Protein AF-K5VHL7-F1 (afdb_monomer_lite)

Secondary structure (DSSP, 8-state):
-HHHHHHHHHHHHH---TTS-HHHHHHHTTPPPHHHHHHHHHHHHHHHHHTS-TT-HHHHTS-TTTSTTPPPPTT-GGGS-HHHHHH---TTTSTTS----PPPPSS-GGGSTTTSHHHH-TTTEEE-PPPSSHHHHHHHHHHHHTHHHH-TT-EEE---S------TTS----

pLDDT: mean 74.48, std 16.32, range [29.27, 95.06]

Foldseek 3Di:
DVVVVVQVVLCVQVVDDPPDDSVVSCVVSVHDPPVVVVVVVLVVVLLVLLLADLQDVVLLQADPVSSNPYPHDPNHPVVDDPVVNVVPPHSSVVNNDNPDPDDHDSDDPCPPQCNDPCNVCVVQEDEDDQDPDPVVNVVVVVVVVCCCVVPVRHDYDYDPDDPDPDDPPDDDDD

Structure (mmCIF, N/CA/C/O backbone):
data_AF-K5VHL7-F1
#
_entry.id   AF-K5VHL7-F1
#
loop_
_atom_site.group_PDB
_atom_site.id
_atom_site.type_symbol
_atom_site.label_atom_id
_atom_site.label_alt_id
_atom_site.label_comp_id
_atom_site.label_asym_id
_atom_site.label_entity_id
_atom_site.label_seq_id
_atom_site.pdbx_PDB_ins_code
_atom_site.Cartn_x
_atom_site.Cartn_y
_atom_site.Cartn_z
_atom_site.occupancy
_atom_site.B_iso_or_equiv
_atom_site.auth_seq_id
_atom_site.auth_comp_id
_atom_site.auth_asym_id
_atom_site.auth_atom_id
_atom_site.pdbx_PDB_model_num
ATOM 1 N N . MET A 1 1 ? 18.721 -7.504 -6.663 1.00 81.19 1 MET A N 1
ATOM 2 C CA . MET A 1 1 ? 17.524 -8.276 -7.073 1.00 81.19 1 MET A CA 1
ATOM 3 C C . MET A 1 1 ? 16.568 -7.468 -7.962 1.00 81.19 1 MET A C 1
ATOM 5 O O . MET A 1 1 ? 16.422 -7.833 -9.116 1.00 81.19 1 MET A O 1
ATOM 9 N N . LEU A 1 2 ? 15.994 -6.346 -7.499 1.00 87.94 2 LEU A N 1
ATOM 10 C CA . LEU A 1 2 ? 14.987 -5.548 -8.239 1.00 87.94 2 LEU A CA 1
ATOM 11 C C . LEU A 1 2 ? 15.380 -5.107 -9.664 1.00 87.94 2 LEU A C 1
ATOM 13 O O . LEU A 1 2 ? 14.568 -5.170 -10.579 1.00 87.94 2 LEU A O 1
ATOM 17 N N . ARG A 1 3 ? 16.630 -4.676 -9.881 1.00 88.31 3 ARG A N 1
ATOM 18 C CA . ARG A 1 3 ? 17.104 -4.320 -11.232 1.00 88.31 3 ARG A CA 1
ATOM 19 C C . ARG A 1 3 ? 17.114 -5.520 -12.180 1.00 88.31 3 ARG A C 1
ATOM 21 O O . ARG A 1 3 ? 16.754 -5.377 -13.338 1.00 88.31 3 ARG A O 1
ATOM 28 N N . LEU A 1 4 ? 17.486 -6.703 -11.686 1.00 89.88 4 LEU A N 1
ATOM 29 C CA . LEU A 1 4 ? 17.537 -7.920 -12.500 1.00 89.88 4 LEU A CA 1
ATOM 30 C C . LEU A 1 4 ? 16.136 -8.331 -12.958 1.00 89.88 4 LEU A C 1
ATOM 32 O O . LEU A 1 4 ? 15.953 -8.636 -14.131 1.00 89.88 4 LEU A O 1
ATOM 36 N N . THR A 1 5 ? 15.148 -8.281 -12.061 1.00 91.50 5 THR A N 1
ATOM 37 C CA . THR A 1 5 ? 13.757 -8.623 -12.390 1.00 91.50 5 THR A CA 1
ATOM 38 C C . THR A 1 5 ? 13.119 -7.597 -13.325 1.00 91.50 5 THR A C 1
ATOM 40 O O . THR A 1 5 ? 12.454 -7.987 -14.279 1.00 91.50 5 THR A O 1
ATOM 43 N N . HIS A 1 6 ? 13.378 -6.301 -13.121 1.00 91.25 6 HIS A N 1
ATOM 44 C CA . HIS A 1 6 ? 12.917 -5.244 -14.029 1.00 91.25 6 HIS A CA 1
ATOM 45 C C . HIS A 1 6 ? 13.481 -5.421 -15.444 1.00 91.25 6 HIS A C 1
ATOM 47 O O . HIS A 1 6 ? 12.739 -5.373 -16.422 1.00 91.25 6 HIS A O 1
ATOM 53 N N . ASN A 1 7 ? 14.776 -5.721 -15.550 1.00 89.88 7 ASN A N 1
ATOM 54 C CA . ASN A 1 7 ? 15.423 -5.967 -16.836 1.00 89.88 7 ASN A CA 1
ATOM 55 C C . ASN A 1 7 ? 14.903 -7.236 -17.502 1.00 89.88 7 ASN A C 1
ATOM 57 O O . ASN A 1 7 ? 14.733 -7.265 -18.715 1.00 89.88 7 ASN A O 1
ATOM 61 N N . GLN A 1 8 ? 14.649 -8.285 -16.721 1.00 92.25 8 GLN A N 1
ATOM 62 C CA . GLN A 1 8 ? 14.088 -9.521 -17.245 1.00 92.25 8 GLN A CA 1
ATOM 63 C C . GLN A 1 8 ? 12.685 -9.297 -17.817 1.00 92.25 8 GLN A C 1
ATOM 65 O O . GLN A 1 8 ? 12.414 -9.741 -18.928 1.00 92.25 8 GLN A O 1
ATOM 70 N N . GLY A 1 9 ? 11.838 -8.541 -17.114 1.00 92.69 9 GLY A N 1
ATOM 71 C CA . GLY A 1 9 ? 10.532 -8.129 -17.629 1.00 92.69 9 GLY A CA 1
ATOM 72 C C . GLY A 1 9 ? 10.650 -7.300 -18.908 1.00 92.69 9 GLY A C 1
ATOM 73 O O . GLY A 1 9 ? 9.966 -7.585 -19.886 1.00 92.69 9 GLY A O 1
ATOM 74 N N . ALA A 1 10 ? 11.583 -6.342 -18.952 1.00 93.69 10 ALA A N 1
ATOM 75 C CA . ALA A 1 10 ? 11.847 -5.560 -20.159 1.00 93.69 10 ALA A CA 1
ATOM 76 C C . ALA A 1 10 ? 12.253 -6.447 -21.353 1.00 93.69 10 ALA A C 1
ATOM 78 O O . ALA A 1 10 ? 11.800 -6.203 -22.470 1.00 93.69 10 ALA A O 1
ATOM 79 N N . ARG A 1 11 ? 13.051 -7.508 -21.137 1.00 93.62 11 ARG A N 1
ATOM 80 C CA . ARG A 1 11 ? 13.394 -8.486 -22.193 1.00 93.62 11 ARG A CA 1
ATOM 81 C C . ARG A 1 11 ? 12.191 -9.293 -22.649 1.00 93.62 11 ARG A C 1
ATOM 83 O O . ARG A 1 11 ? 12.055 -9.518 -23.840 1.00 93.62 11 ARG A O 1
ATOM 90 N N . TRP A 1 12 ? 11.328 -9.726 -21.733 1.00 94.56 12 TRP A N 1
ATOM 91 C CA . TRP A 1 12 ? 10.119 -10.470 -22.098 1.00 94.56 12 TRP A CA 1
ATOM 92 C C . TRP A 1 12 ? 9.157 -9.641 -22.945 1.00 94.56 12 TRP A C 1
ATOM 94 O O . TRP A 1 12 ? 8.579 -10.171 -23.883 1.00 94.56 12 TRP A O 1
ATOM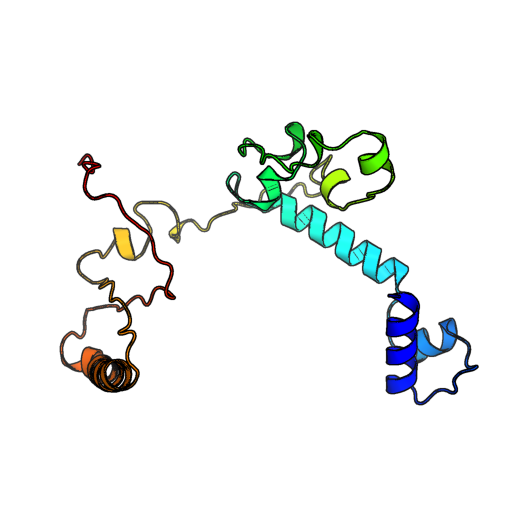 104 N N . ILE A 1 13 ? 9.032 -8.345 -22.653 1.00 94.88 13 ILE A N 1
ATOM 105 C CA . ILE A 1 13 ? 8.184 -7.426 -23.425 1.00 94.88 13 ILE A CA 1
ATOM 106 C C . ILE A 1 13 ? 8.774 -7.169 -24.815 1.00 94.88 13 ILE A C 1
ATOM 108 O O . ILE A 1 13 ? 8.053 -7.168 -25.804 1.00 94.88 13 ILE A O 1
ATOM 112 N N . THR A 1 14 ? 10.084 -6.929 -24.892 1.00 94.62 14 THR A N 1
ATOM 113 C CA . THR A 1 14 ? 10.742 -6.481 -26.134 1.00 94.62 14 THR A CA 1
ATOM 114 C C . THR A 1 14 ? 11.299 -7.612 -26.994 1.00 94.62 14 THR A C 1
ATOM 116 O O . THR A 1 14 ? 11.702 -7.364 -28.124 1.00 94.62 14 THR A O 1
ATOM 119 N N . GLY A 1 15 ? 11.396 -8.836 -26.467 1.00 95.06 15 GLY A N 1
ATOM 120 C CA . GLY A 1 15 ? 12.107 -9.943 -27.116 1.00 95.06 15 GLY A CA 1
ATOM 121 C C . GLY A 1 15 ? 13.623 -9.726 -27.238 1.00 95.06 15 GLY A C 1
ATOM 122 O O . GLY A 1 15 ? 14.289 -10.437 -27.985 1.00 95.06 15 GLY A O 1
ATOM 123 N N . ALA A 1 16 ? 14.189 -8.739 -26.534 1.00 93.19 16 ALA A N 1
ATOM 124 C CA . ALA A 1 16 ? 15.577 -8.325 -26.710 1.00 93.19 16 ALA A CA 1
ATOM 125 C C . ALA A 1 16 ? 16.595 -9.345 -26.157 1.00 93.19 16 ALA A C 1
ATOM 127 O O . ALA A 1 16 ? 16.380 -9.995 -25.128 1.00 93.19 16 ALA A O 1
ATOM 128 N N . PHE A 1 17 ? 17.765 -9.429 -26.800 1.00 92.12 17 PHE A N 1
ATOM 129 C CA . PHE A 1 17 ? 18.862 -10.310 -26.385 1.00 92.12 17 PHE A CA 1
ATOM 130 C C . PHE A 1 17 ? 19.376 -10.000 -24.973 1.00 92.12 17 PHE A C 1
ATOM 132 O O . PHE A 1 17 ? 19.253 -8.880 -24.468 1.00 92.12 17 PHE A O 1
ATOM 139 N N . ARG A 1 18 ? 20.050 -10.978 -24.350 1.00 86.69 18 ARG A N 1
ATOM 140 C CA . ARG A 1 18 ? 20.647 -10.828 -23.008 1.00 86.69 18 ARG A CA 1
ATOM 141 C C . ARG A 1 18 ? 21.616 -9.643 -22.907 1.00 86.69 18 ARG A C 1
ATOM 143 O O . ARG A 1 18 ? 21.656 -9.003 -21.858 1.00 86.69 18 ARG A O 1
ATOM 150 N N . THR A 1 19 ? 22.342 -9.347 -23.983 1.00 91.25 19 THR A N 1
ATOM 151 C CA . THR A 1 19 ? 23.358 -8.285 -24.087 1.00 91.25 19 THR A CA 1
ATOM 152 C C . THR A 1 19 ? 22.796 -6.918 -24.475 1.00 91.25 19 THR A C 1
ATOM 154 O O . THR A 1 19 ? 23.548 -5.950 -24.529 1.00 91.25 19 THR A O 1
ATOM 157 N N . SER A 1 20 ? 21.491 -6.817 -24.736 1.00 90.94 20 SER A N 1
ATOM 158 C CA . SER A 1 20 ? 20.880 -5.565 -25.177 1.00 90.94 20 SER A CA 1
ATOM 159 C C . SER A 1 20 ? 21.022 -4.465 -24.113 1.00 90.94 20 SER A C 1
ATOM 161 O O . SER A 1 20 ? 20.899 -4.744 -22.912 1.00 90.94 20 SER A O 1
ATOM 163 N N . PRO A 1 21 ? 21.271 -3.207 -24.523 1.00 90.50 21 PRO A N 1
ATOM 164 C CA . PRO A 1 21 ? 21.455 -2.103 -23.595 1.00 90.50 21 PRO A CA 1
ATOM 165 C C . PRO A 1 21 ? 20.164 -1.819 -22.818 1.00 90.50 21 PRO A C 1
ATOM 167 O O . PRO A 1 21 ? 19.110 -1.532 -23.384 1.00 90.50 21 PRO A O 1
ATOM 170 N N . MET A 1 22 ? 20.272 -1.860 -21.489 1.00 88.38 22 MET A N 1
ATOM 171 C CA . MET A 1 22 ? 19.143 -1.766 -20.558 1.00 88.38 22 MET A CA 1
ATOM 172 C C . MET A 1 22 ? 18.301 -0.498 -20.751 1.00 88.38 22 MET A C 1
ATOM 174 O O . MET A 1 22 ? 17.078 -0.582 -20.744 1.00 88.38 22 MET A O 1
ATOM 178 N N . GLY A 1 23 ? 18.944 0.660 -20.946 1.00 87.31 23 GLY A N 1
ATOM 179 C CA . GLY A 1 23 ? 18.241 1.937 -21.115 1.00 87.31 23 GLY A CA 1
ATOM 180 C C . GLY A 1 23 ? 17.352 1.962 -22.361 1.00 87.31 23 GLY A C 1
ATOM 181 O O . GLY A 1 23 ? 16.191 2.362 -22.280 1.00 87.31 23 GLY A O 1
ATOM 182 N N . ALA A 1 24 ? 17.868 1.458 -23.487 1.00 90.25 24 ALA A N 1
ATOM 183 C CA . ALA A 1 24 ? 17.110 1.364 -24.730 1.00 90.25 24 ALA A CA 1
ATOM 184 C C . ALA A 1 24 ? 15.940 0.386 -24.586 1.00 90.25 24 ALA A C 1
ATOM 186 O O . ALA A 1 24 ? 14.814 0.718 -24.937 1.00 90.25 24 ALA A O 1
ATOM 187 N N . MET A 1 25 ? 16.176 -0.784 -23.986 1.00 93.00 25 MET A N 1
ATOM 188 C CA . MET A 1 25 ? 15.109 -1.758 -23.755 1.00 93.00 25 MET A CA 1
ATOM 189 C C . MET A 1 25 ? 13.977 -1.200 -22.893 1.00 93.00 25 MET A C 1
ATOM 191 O O . MET A 1 25 ? 12.816 -1.418 -23.216 1.00 93.00 25 MET A O 1
ATOM 195 N N . THR A 1 26 ? 14.286 -0.490 -21.801 1.00 91.69 26 THR A N 1
ATOM 196 C CA . THR A 1 26 ? 13.243 0.100 -20.947 1.00 91.69 26 THR A CA 1
ATOM 197 C C . THR A 1 26 ? 12.431 1.154 -21.690 1.00 91.69 26 THR A C 1
ATOM 199 O O . THR A 1 26 ? 11.216 1.189 -21.531 1.00 91.69 26 THR A O 1
ATOM 202 N N . ALA A 1 27 ? 13.073 1.955 -22.547 1.00 91.62 27 ALA A N 1
ATOM 203 C CA . ALA A 1 27 ? 12.385 2.947 -23.365 1.00 91.62 27 ALA A CA 1
ATOM 204 C C . ALA A 1 27 ? 11.468 2.289 -24.411 1.00 91.62 27 ALA A C 1
ATOM 206 O O . ALA A 1 27 ? 10.299 2.650 -24.501 1.00 91.62 27 ALA A O 1
ATOM 207 N N . VAL A 1 28 ? 11.963 1.276 -25.133 1.00 93.69 28 VAL A N 1
ATOM 208 C CA . VAL A 1 28 ? 11.179 0.518 -26.130 1.00 93.69 28 VAL A CA 1
ATOM 209 C C . VAL A 1 28 ? 10.021 -0.240 -25.475 1.00 93.69 28 VAL A C 1
ATOM 211 O O . VAL A 1 28 ? 8.926 -0.287 -26.022 1.00 93.69 28 VAL A O 1
ATOM 214 N N . ALA A 1 29 ? 10.229 -0.787 -24.276 1.00 94.25 29 ALA A N 1
ATOM 215 C CA . ALA A 1 29 ? 9.186 -1.455 -23.498 1.00 94.25 29 ALA A CA 1
ATOM 216 C C . ALA A 1 29 ? 8.145 -0.490 -22.894 1.00 94.25 29 ALA A C 1
ATOM 218 O O . ALA A 1 29 ? 7.206 -0.951 -22.246 1.00 94.25 29 ALA A O 1
ATOM 219 N N . GLY A 1 30 ? 8.335 0.832 -23.007 1.00 93.50 30 GLY A N 1
ATOM 220 C CA . GLY A 1 30 ? 7.495 1.830 -22.337 1.00 93.50 30 GLY A CA 1
ATOM 221 C C . GLY A 1 30 ? 7.589 1.793 -20.805 1.00 93.50 30 GLY A C 1
ATOM 222 O O . GLY A 1 30 ? 6.690 2.264 -20.108 1.00 93.50 30 GLY A O 1
ATOM 223 N N . LEU A 1 31 ? 8.659 1.214 -20.252 1.00 91.94 31 LEU A N 1
ATOM 224 C CA . LEU A 1 31 ? 8.862 1.093 -18.813 1.00 91.94 31 LEU A CA 1
ATOM 225 C C . LEU A 1 31 ? 9.582 2.325 -18.264 1.00 91.94 31 LEU A C 1
ATOM 227 O O . LEU A 1 31 ? 10.671 2.692 -18.703 1.00 91.94 31 LEU A O 1
ATOM 231 N N . MET A 1 32 ? 9.007 2.928 -17.226 1.00 91.19 32 MET A N 1
ATOM 232 C CA . MET A 1 32 ? 9.668 4.003 -16.49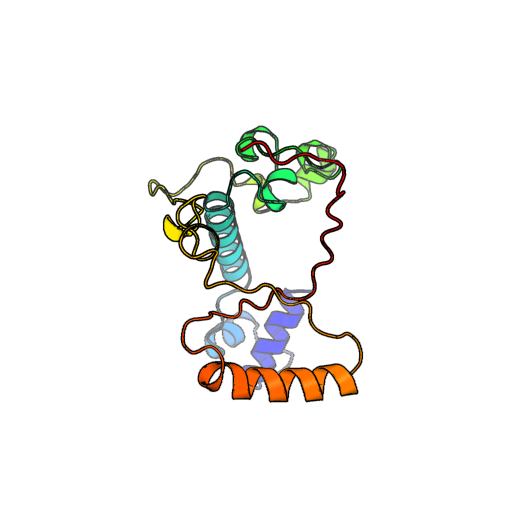1 1.00 91.19 32 MET A CA 1
ATOM 233 C C . MET A 1 32 ? 10.946 3.476 -15.807 1.00 91.19 32 MET A C 1
ATOM 235 O O . MET A 1 32 ? 10.904 2.402 -15.197 1.00 91.19 32 MET A O 1
ATOM 239 N N . PRO A 1 33 ? 12.064 4.230 -15.825 1.00 89.81 33 PRO A N 1
ATOM 240 C CA . PRO A 1 33 ? 13.281 3.850 -15.121 1.00 89.81 33 PRO A CA 1
ATOM 241 C C . PRO A 1 33 ? 13.022 3.482 -13.656 1.00 89.81 33 PRO A C 1
ATOM 243 O O . PRO A 1 33 ? 12.379 4.228 -12.914 1.00 89.81 33 PRO A O 1
ATOM 246 N N . LEU A 1 34 ? 13.583 2.354 -13.213 1.00 90.19 34 LEU A N 1
ATOM 247 C CA . LEU A 1 34 ? 13.318 1.776 -11.890 1.00 90.19 34 LEU A CA 1
ATOM 248 C C . LEU A 1 34 ? 13.497 2.765 -10.725 1.00 90.19 34 LEU A C 1
ATOM 250 O O . LEU A 1 34 ? 12.715 2.758 -9.780 1.00 90.19 34 LEU A O 1
ATOM 254 N N . HIS A 1 35 ? 14.502 3.639 -10.787 1.00 87.69 35 HIS A N 1
ATOM 255 C CA . HIS A 1 35 ? 14.738 4.632 -9.736 1.00 87.69 35 HIS A CA 1
ATOM 256 C C . HIS A 1 35 ? 13.599 5.667 -9.632 1.00 87.69 35 HIS A C 1
ATOM 258 O O . HIS A 1 35 ? 13.222 6.037 -8.522 1.00 87.69 35 HIS A O 1
ATOM 264 N N . LEU A 1 36 ? 12.997 6.074 -10.757 1.00 90.69 36 LEU A N 1
ATOM 265 C CA . LEU A 1 36 ? 11.824 6.955 -10.778 1.00 90.69 36 LEU A CA 1
ATOM 266 C C . LEU A 1 36 ? 10.574 6.230 -10.279 1.00 90.69 36 LEU A C 1
ATOM 268 O O . LEU A 1 36 ? 9.765 6.815 -9.562 1.00 90.69 36 LEU A O 1
ATOM 272 N N . GLN A 1 37 ? 10.434 4.939 -10.589 1.00 90.06 37 GLN A N 1
ATOM 273 C CA . GLN A 1 37 ? 9.339 4.128 -10.059 1.00 90.06 37 GLN A CA 1
ATOM 274 C C . GLN A 1 37 ? 9.404 4.010 -8.539 1.00 90.06 37 GLN A C 1
ATOM 276 O O . GLN A 1 37 ? 8.388 4.187 -7.868 1.00 90.06 37 GLN A O 1
ATOM 281 N N . LEU A 1 38 ? 10.597 3.769 -7.995 1.00 88.25 38 LEU A N 1
ATOM 282 C CA . LEU A 1 38 ? 10.809 3.748 -6.552 1.00 88.25 38 LEU A CA 1
ATOM 283 C C . LEU A 1 38 ? 10.514 5.115 -5.927 1.00 88.25 38 LEU A C 1
ATOM 285 O O . LEU A 1 38 ? 9.798 5.159 -4.933 1.00 88.25 38 LEU A O 1
ATOM 289 N N . LYS A 1 39 ? 10.972 6.217 -6.538 1.00 87.88 39 LYS A N 1
ATOM 290 C CA . LYS A 1 39 ? 10.670 7.582 -6.076 1.00 87.88 39 LYS A CA 1
ATOM 291 C C . LYS A 1 39 ? 9.161 7.859 -6.047 1.00 87.88 39 LYS A C 1
ATOM 293 O O . LYS A 1 39 ? 8.632 8.253 -5.015 1.00 87.88 39 LYS A O 1
ATOM 298 N N . LYS A 1 40 ? 8.442 7.541 -7.127 1.00 89.88 40 LYS A N 1
ATOM 299 C CA . LYS A 1 40 ? 6.979 7.688 -7.208 1.00 89.88 40 LYS A CA 1
ATOM 300 C C . LYS A 1 40 ? 6.247 6.852 -6.153 1.00 89.88 40 LYS A C 1
ATOM 302 O O . LYS A 1 40 ? 5.273 7.312 -5.560 1.00 89.88 40 LYS A O 1
ATOM 307 N N . LEU A 1 41 ? 6.671 5.603 -5.937 1.00 89.62 41 LEU A N 1
ATOM 308 C CA . LEU A 1 41 ? 6.078 4.732 -4.916 1.00 89.62 41 LEU A CA 1
ATOM 309 C C . LEU A 1 41 ? 6.341 5.261 -3.505 1.00 89.62 41 LEU A C 1
ATOM 311 O O . LEU A 1 41 ? 5.433 5.236 -2.673 1.00 89.62 41 LEU A O 1
ATOM 315 N N . PHE A 1 42 ? 7.550 5.764 -3.270 1.00 86.75 42 PHE A N 1
ATOM 316 C CA . PHE A 1 42 ? 7.962 6.389 -2.023 1.00 86.75 42 PHE A CA 1
ATOM 317 C C . PHE A 1 42 ? 7.095 7.617 -1.718 1.00 86.75 42 PHE A C 1
ATOM 319 O O . PHE A 1 42 ? 6.412 7.634 -0.696 1.00 86.75 42 PHE A O 1
ATOM 326 N N . GLU A 1 43 ? 6.993 8.571 -2.642 1.00 83.81 43 GLU A N 1
ATOM 327 C CA . GLU A 1 43 ? 6.164 9.778 -2.494 1.00 83.81 43 GLU A CA 1
ATOM 328 C C . GLU A 1 43 ? 4.688 9.435 -2.236 1.00 83.81 43 GLU A C 1
ATOM 330 O O . GLU A 1 43 ? 4.078 9.923 -1.284 1.00 83.81 43 GLU A O 1
ATOM 335 N N . ARG A 1 44 ? 4.119 8.496 -3.005 1.00 86.31 44 ARG A N 1
ATOM 336 C CA . ARG A 1 44 ? 2.741 8.018 -2.787 1.00 86.31 44 ARG A CA 1
ATOM 337 C C . ARG A 1 44 ? 2.544 7.332 -1.442 1.00 86.31 44 ARG A C 1
ATOM 339 O O . ARG A 1 44 ? 1.425 7.303 -0.934 1.00 86.31 44 ARG A O 1
ATOM 346 N N . SER A 1 45 ? 3.569 6.675 -0.906 1.00 86.12 45 SER A N 1
ATOM 347 C CA . SER A 1 45 ? 3.469 6.041 0.409 1.00 86.12 45 SER A CA 1
ATOM 348 C C . SER A 1 45 ? 3.469 7.079 1.528 1.00 86.12 45 SER A C 1
ATOM 350 O O . SER A 1 45 ? 2.643 6.958 2.425 1.00 86.12 45 SER A O 1
ATOM 352 N N . VAL A 1 46 ? 4.279 8.137 1.416 1.00 82.25 46 VAL A N 1
ATOM 353 C CA . VAL A 1 46 ? 4.288 9.261 2.368 1.00 82.25 46 VAL A CA 1
ATOM 354 C C . VAL A 1 46 ? 2.913 9.928 2.428 1.00 82.25 46 VAL A C 1
ATOM 356 O O . VAL A 1 46 ? 2.341 10.045 3.508 1.00 82.25 46 VAL A O 1
ATOM 359 N N . ILE A 1 47 ? 2.330 10.264 1.271 1.00 82.31 47 ILE A N 1
ATOM 360 C CA . ILE A 1 47 ? 0.985 10.864 1.202 1.00 82.31 47 ILE A CA 1
ATOM 361 C C . ILE A 1 47 ? -0.058 9.929 1.826 1.00 82.31 47 ILE A C 1
ATOM 363 O O . ILE A 1 47 ? -0.848 10.351 2.666 1.00 82.31 47 ILE A O 1
ATOM 367 N N . ARG A 1 48 ? -0.034 8.634 1.480 1.00 84.62 48 ARG A N 1
ATOM 368 C CA . ARG A 1 48 ? -0.982 7.661 2.046 1.00 84.62 48 ARG A CA 1
ATOM 369 C C . ARG A 1 48 ? -0.877 7.567 3.560 1.00 84.62 48 ARG A C 1
ATOM 371 O O . ARG A 1 48 ? -1.913 7.552 4.213 1.00 84.62 48 ARG A O 1
ATOM 378 N N . ILE A 1 49 ? 0.334 7.555 4.117 1.00 83.62 49 ILE A N 1
ATOM 379 C CA . ILE A 1 49 ? 0.547 7.546 5.571 1.00 83.62 49 ILE A CA 1
ATOM 380 C C . ILE A 1 49 ? -0.106 8.773 6.224 1.00 83.62 49 ILE A C 1
ATOM 382 O O . ILE A 1 49 ? -0.739 8.649 7.274 1.00 83.62 49 ILE A O 1
ATOM 386 N N . ASN A 1 50 ? -0.043 9.931 5.568 1.00 79.81 50 ASN A N 1
ATOM 387 C CA . ASN A 1 50 ? -0.684 11.150 6.050 1.00 79.81 50 ASN A CA 1
ATOM 388 C C . ASN A 1 50 ? -2.211 11.150 5.932 1.00 79.81 50 ASN A C 1
ATOM 390 O O . ASN A 1 50 ? -2.855 11.881 6.675 1.00 79.81 50 ASN A O 1
ATOM 394 N N . THR A 1 51 ? -2.811 10.303 5.101 1.00 82.56 51 THR A N 1
ATOM 395 C CA . THR A 1 51 ? -4.277 10.118 5.064 1.00 82.56 51 THR A CA 1
ATOM 396 C C . THR A 1 51 ? -4.791 9.079 6.067 1.00 82.56 51 THR A C 1
ATOM 398 O O . THR A 1 51 ? -5.995 8.889 6.200 1.00 82.56 51 THR A O 1
ATOM 401 N N . LEU A 1 52 ? -3.903 8.383 6.788 1.00 84.19 52 LEU A N 1
ATOM 402 C CA . LEU A 1 52 ? -4.316 7.336 7.723 1.00 84.19 52 LEU A CA 1
ATOM 403 C C . LEU A 1 52 ? -4.978 7.903 8.982 1.00 84.19 52 LEU A C 1
ATOM 405 O O . LEU A 1 52 ? -4.561 8.932 9.526 1.00 84.19 52 LEU A O 1
ATOM 409 N N . HIS A 1 53 ? -5.946 7.136 9.490 1.00 82.12 53 HIS A N 1
ATOM 410 C CA . HIS A 1 53 ? -6.580 7.350 10.786 1.00 82.12 53 HIS A CA 1
ATOM 411 C C . HIS A 1 53 ? -5.549 7.288 11.933 1.00 82.12 53 HIS A C 1
ATOM 413 O O . HIS A 1 53 ? -4.676 6.415 11.890 1.00 82.12 53 HIS A O 1
ATOM 419 N N . PRO A 1 54 ? -5.668 8.114 12.996 1.00 81.25 54 PRO A N 1
ATOM 420 C CA . PRO A 1 54 ? -4.727 8.139 14.126 1.00 81.25 54 PRO A CA 1
ATOM 421 C C . PRO A 1 54 ? -4.442 6.775 14.776 1.00 81.25 54 PRO A C 1
ATOM 423 O O . PRO A 1 54 ? -3.339 6.514 15.242 1.00 81.25 54 PRO A O 1
ATOM 426 N N . HIS A 1 55 ? -5.410 5.859 14.760 1.00 81.88 55 HIS A N 1
ATOM 427 C CA . HIS A 1 55 ? -5.272 4.523 15.354 1.00 81.88 55 HIS A CA 1
ATOM 428 C C . HIS A 1 55 ? -4.771 3.447 14.372 1.00 81.88 55 HIS A C 1
ATOM 430 O O . HIS A 1 55 ? -4.860 2.255 14.656 1.00 81.88 55 HIS A O 1
ATOM 436 N N . HIS A 1 56 ? -4.272 3.826 13.193 1.00 84.56 56 HIS A N 1
ATOM 437 C CA . HIS A 1 56 ? -3.809 2.858 12.202 1.00 84.56 56 HIS A CA 1
ATOM 438 C C . HIS A 1 56 ? -2.494 2.177 12.641 1.00 84.56 56 HIS A C 1
ATOM 440 O O . HIS A 1 56 ? -1.556 2.871 13.043 1.00 84.56 56 HIS A O 1
ATOM 446 N N . PRO A 1 57 ? -2.341 0.843 12.492 1.00 84.19 57 PRO A N 1
ATOM 447 C CA . PRO A 1 57 ? -1.163 0.112 12.972 1.00 84.19 57 PRO A CA 1
ATOM 448 C C . PRO A 1 57 ? 0.150 0.590 12.342 1.00 84.19 57 PRO A C 1
ATOM 450 O O . PRO A 1 57 ? 1.188 0.570 12.992 1.00 84.19 57 PRO A O 1
ATOM 453 N N . VAL A 1 58 ? 0.130 1.086 11.103 1.00 85.94 58 VAL A N 1
ATOM 454 C CA . VAL A 1 58 ? 1.336 1.658 10.472 1.00 85.94 58 VAL A CA 1
ATOM 455 C C . VAL A 1 58 ? 1.846 2.894 11.221 1.00 85.94 58 VAL A C 1
ATOM 457 O O . VAL A 1 58 ? 3.058 3.056 11.321 1.00 85.94 58 VAL A O 1
ATOM 460 N N . LEU A 1 59 ? 0.968 3.718 11.810 1.00 84.81 59 LEU A N 1
ATOM 461 C CA . LEU A 1 59 ? 1.388 4.889 12.592 1.00 84.81 59 LEU A CA 1
ATOM 462 C C . LEU A 1 59 ? 2.078 4.483 13.900 1.00 84.81 59 LEU A C 1
ATOM 464 O O . LEU A 1 59 ? 3.021 5.148 14.315 1.00 84.81 59 LEU A O 1
ATOM 468 N N . SER A 1 60 ? 1.688 3.351 14.495 1.00 86.38 60 SER A N 1
ATOM 469 C CA . SER A 1 60 ? 2.341 2.804 15.698 1.00 86.38 60 SER A CA 1
ATOM 470 C C . SER A 1 60 ? 3.797 2.384 15.469 1.00 86.38 60 SER A C 1
ATOM 472 O O . SER A 1 60 ? 4.564 2.258 16.426 1.00 86.38 60 SER A O 1
ATOM 474 N N . LEU A 1 61 ? 4.179 2.143 14.209 1.00 85.38 61 LEU A N 1
ATOM 475 C CA . LEU A 1 61 ? 5.538 1.775 13.814 1.00 85.38 61 LEU A CA 1
ATOM 476 C C . LEU A 1 61 ? 6.418 2.997 13.526 1.00 85.38 61 LEU A C 1
ATOM 478 O O . LEU A 1 61 ? 7.636 2.844 13.418 1.00 85.38 61 LEU A O 1
ATOM 482 N N . LEU A 1 62 ? 5.822 4.183 13.391 1.00 81.69 62 LEU A N 1
ATOM 483 C CA . LEU A 1 62 ? 6.536 5.435 13.156 1.00 81.69 62 LEU A CA 1
ATOM 484 C C . LEU A 1 62 ? 7.185 5.964 14.439 1.00 81.69 62 LEU A C 1
ATOM 486 O O . LEU A 1 62 ? 7.003 5.436 15.532 1.00 81.69 62 LEU A O 1
ATOM 490 N N . GLU A 1 63 ? 7.959 7.036 14.293 1.00 78.31 63 GLU A N 1
ATOM 491 C CA . GLU A 1 63 ? 8.447 7.818 15.429 1.00 78.31 63 GLU A CA 1
ATOM 492 C C . GLU A 1 63 ? 7.296 8.555 16.127 1.00 78.31 63 GLU A C 1
ATOM 494 O O . GLU A 1 63 ? 6.338 8.975 15.472 1.00 78.31 63 GLU A O 1
ATOM 499 N N . ARG A 1 64 ? 7.406 8.788 17.442 1.00 78.19 64 ARG A N 1
ATOM 500 C CA . ARG A 1 64 ? 6.366 9.433 18.265 1.00 78.19 64 ARG A CA 1
ATOM 501 C C . ARG A 1 64 ? 5.830 10.727 17.669 1.00 78.19 64 ARG A C 1
ATOM 503 O O . ARG A 1 64 ? 4.623 10.949 17.674 1.00 78.19 64 ARG A O 1
ATOM 510 N N . ARG A 1 65 ? 6.721 11.563 17.125 1.00 76.50 65 ARG A N 1
ATOM 511 C CA . ARG A 1 65 ? 6.361 12.839 16.485 1.00 76.50 65 ARG A CA 1
ATOM 512 C C . ARG A 1 65 ? 5.438 12.640 15.272 1.00 76.50 65 ARG A C 1
ATOM 514 O O . ARG A 1 65 ? 4.595 13.486 15.009 1.00 76.50 65 ARG A O 1
ATOM 521 N N . LYS A 1 66 ? 5.582 11.524 14.556 1.00 77.50 66 LYS A N 1
ATOM 522 C CA . LYS A 1 66 ? 4.871 11.202 13.306 1.00 77.50 66 LYS A CA 1
ATOM 523 C C . LYS A 1 66 ? 3.667 10.282 13.515 1.00 77.50 66 LYS A C 1
ATOM 525 O O . LYS A 1 66 ? 2.847 10.128 12.618 1.00 77.50 66 LYS A O 1
ATOM 530 N N . ALA A 1 67 ? 3.536 9.684 14.696 1.00 76.06 67 ALA A N 1
ATOM 531 C CA . ALA A 1 67 ? 2.496 8.711 15.009 1.00 76.06 67 ALA A CA 1
ATOM 532 C C . ALA A 1 67 ? 1.085 9.317 15.174 1.00 76.06 67 ALA A C 1
ATOM 534 O O . ALA A 1 67 ? 0.152 8.575 15.449 1.00 76.06 67 ALA A O 1
ATOM 535 N N . LYS A 1 68 ? 0.896 10.640 15.027 1.00 78.38 68 LYS A N 1
ATOM 536 C CA . LYS A 1 68 ? -0.404 11.340 15.167 1.00 78.38 68 LYS A CA 1
ATOM 537 C C . LYS A 1 68 ? -1.191 10.972 16.439 1.00 78.38 68 LYS A C 1
ATOM 539 O O . LYS A 1 68 ? -2.410 10.843 16.407 1.00 78.38 68 LYS A O 1
ATOM 544 N N . GLY A 1 69 ? -0.490 10.756 17.552 1.00 76.94 69 GLY A N 1
ATOM 545 C CA . GLY A 1 69 ? -1.104 10.336 18.818 1.00 76.94 69 GLY A CA 1
ATOM 546 C C . GLY A 1 69 ? -1.367 8.829 18.953 1.00 76.94 69 GLY A C 1
ATOM 547 O O . GLY A 1 69 ? -1.877 8.407 19.985 1.00 76.94 69 GLY A O 1
ATOM 548 N N . SER A 1 70 ? -0.988 8.009 17.967 1.00 80.88 70 SER A N 1
ATOM 549 C CA . SER A 1 70 ? -1.036 6.545 18.056 1.00 80.88 70 SER A CA 1
ATOM 550 C C . SER A 1 70 ? -0.099 6.007 19.140 1.00 80.88 70 SER A C 1
ATOM 552 O O . SER A 1 70 ? 1.006 6.518 19.349 1.00 80.88 70 SER A O 1
ATOM 554 N N . THR A 1 71 ? -0.507 4.922 19.798 1.00 84.81 71 THR A N 1
ATOM 555 C CA . THR A 1 71 ? 0.338 4.193 20.750 1.00 84.81 71 THR A CA 1
ATOM 556 C C . THR A 1 71 ? 1.503 3.529 20.021 1.00 84.81 71 THR A C 1
ATOM 558 O O . THR A 1 71 ? 1.285 2.788 19.065 1.00 84.81 71 THR A O 1
ATOM 561 N N . LEU A 1 72 ? 2.736 3.743 20.480 1.00 83.56 72 LEU A N 1
ATOM 562 C CA . LEU A 1 72 ? 3.918 3.156 19.845 1.00 83.56 72 LEU A CA 1
ATOM 563 C C . LEU A 1 72 ? 4.017 1.649 20.083 1.00 83.56 72 LEU A C 1
ATOM 565 O O . LEU A 1 72 ? 3.957 1.173 21.219 1.00 83.56 72 LEU A O 1
ATOM 569 N N . HIS A 1 73 ? 4.274 0.907 19.011 1.00 85.94 73 HIS A N 1
ATOM 570 C CA . HIS A 1 73 ? 4.499 -0.531 19.070 1.00 85.94 73 HIS A CA 1
ATOM 571 C C . HIS A 1 73 ? 5.923 -0.859 19.578 1.00 85.94 73 HIS A C 1
ATOM 573 O O . HIS A 1 73 ? 6.862 -0.096 19.329 1.00 85.94 73 HIS A O 1
ATOM 579 N N . PRO A 1 74 ? 6.159 -2.019 20.228 1.00 84.00 74 PRO A N 1
ATOM 580 C CA . PRO A 1 74 ? 7.495 -2.424 20.670 1.00 84.00 74 PRO A CA 1
ATOM 581 C C . PRO A 1 74 ? 8.577 -2.458 19.589 1.00 84.00 74 PRO A C 1
ATOM 583 O O . PRO A 1 74 ? 9.745 -2.209 19.874 1.00 84.00 74 PRO A O 1
ATOM 586 N N . ASN A 1 75 ? 8.178 -2.707 18.343 1.00 82.56 75 ASN A N 1
ATOM 587 C CA . ASN A 1 75 ? 9.057 -2.702 17.172 1.00 82.56 75 ASN A CA 1
ATOM 588 C C . ASN A 1 75 ? 9.048 -1.380 16.385 1.00 82.56 75 ASN A C 1
ATOM 590 O O . ASN A 1 75 ? 9.484 -1.376 15.234 1.00 82.56 75 ASN A O 1
ATOM 594 N N . ALA A 1 76 ? 8.557 -0.284 16.972 1.00 82.88 76 ALA A N 1
ATOM 595 C CA . ALA A 1 76 ? 8.560 1.027 16.332 1.00 82.88 76 ALA A CA 1
ATOM 596 C C . ALA A 1 76 ? 9.973 1.471 15.928 1.00 82.88 76 ALA A C 1
ATOM 598 O O . ALA A 1 76 ? 10.966 1.137 16.584 1.00 82.88 76 ALA A O 1
ATOM 599 N N . LEU A 1 77 ? 10.048 2.253 14.853 1.00 78.06 77 LEU A N 1
ATOM 600 C CA . LEU A 1 77 ? 11.298 2.725 14.263 1.00 78.06 77 LEU A CA 1
ATOM 601 C C . LEU A 1 77 ? 12.136 3.546 15.251 1.00 78.06 77 LEU A C 1
ATOM 603 O O . LEU A 1 77 ? 13.357 3.420 15.280 1.00 78.06 77 LEU A O 1
ATOM 607 N N . GLU A 1 78 ? 11.482 4.301 16.132 1.00 78.19 78 GLU A N 1
ATOM 608 C CA . GLU A 1 78 ? 12.130 5.077 17.196 1.00 78.19 78 GLU A CA 1
ATOM 609 C C . GLU A 1 78 ? 12.924 4.213 18.183 1.00 78.19 78 GLU A C 1
ATOM 611 O O . GLU A 1 78 ? 13.976 4.631 18.664 1.00 78.19 78 GLU A O 1
ATOM 616 N N . ARG A 1 79 ? 12.460 2.985 18.448 1.00 81.44 79 ARG A N 1
ATOM 617 C CA . ARG A 1 79 ? 13.140 2.038 19.345 1.00 81.44 79 ARG A CA 1
ATOM 618 C C . ARG A 1 79 ? 14.331 1.348 18.674 1.00 81.44 79 ARG A C 1
ATOM 620 O O . ARG A 1 79 ? 15.079 0.637 19.342 1.00 81.44 79 ARG A O 1
ATOM 627 N N . LYS A 1 80 ? 14.525 1.524 17.361 1.00 81.69 80 LYS A N 1
ATOM 628 C CA . LYS A 1 80 ? 15.685 0.986 16.639 1.00 81.69 80 LYS A CA 1
ATOM 629 C C . LYS A 1 80 ? 16.913 1.878 16.851 1.00 81.69 80 LYS A C 1
ATOM 631 O O . LYS A 1 80 ? 16.821 3.103 16.972 1.00 81.69 80 LYS A O 1
ATOM 636 N N . SER A 1 81 ? 18.093 1.254 16.865 1.00 79.44 81 SER A N 1
ATOM 637 C CA . SER A 1 81 ? 19.361 1.971 17.025 1.00 79.44 81 SER A CA 1
ATOM 638 C C . SER A 1 81 ? 19.583 2.978 15.889 1.00 79.44 81 SER A C 1
ATOM 640 O O . SER A 1 81 ? 19.095 2.803 14.770 1.00 79.44 81 SER A O 1
ATOM 642 N N . LYS A 1 82 ? 20.343 4.046 16.166 1.00 80.12 82 LYS A N 1
ATOM 643 C CA . LYS A 1 82 ? 20.659 5.092 15.175 1.00 80.12 82 LYS A CA 1
ATOM 644 C C . LYS A 1 82 ? 21.326 4.513 13.921 1.00 80.12 82 LYS A C 1
ATOM 646 O O . LYS A 1 82 ? 20.994 4.912 12.812 1.00 80.12 82 LYS A O 1
ATOM 651 N N . THR A 1 83 ? 22.198 3.519 14.089 1.00 79.44 83 THR A N 1
ATOM 652 C CA . THR A 1 83 ? 22.864 2.824 12.979 1.00 79.44 83 THR A CA 1
ATOM 653 C C . THR A 1 83 ? 21.860 2.140 12.056 1.00 79.44 83 THR A C 1
ATOM 655 O O . THR A 1 83 ? 21.949 2.286 10.842 1.00 79.44 83 THR A O 1
ATOM 658 N N . ILE A 1 84 ? 20.867 1.445 12.622 1.00 77.19 84 ILE A N 1
ATOM 659 C CA . ILE A 1 84 ? 19.824 0.766 11.842 1.00 77.19 84 ILE A CA 1
ATOM 660 C C . ILE A 1 84 ? 18.951 1.788 11.106 1.00 77.19 84 ILE A C 1
ATOM 662 O O . ILE A 1 84 ? 18.658 1.597 9.928 1.00 77.19 84 ILE A O 1
ATOM 666 N N . ARG A 1 85 ? 18.588 2.897 11.761 1.00 73.88 85 ARG A N 1
ATOM 667 C CA . ARG A 1 85 ? 17.819 3.979 11.125 1.00 73.88 85 ARG A CA 1
ATOM 668 C C . ARG A 1 85 ? 18.558 4.616 9.946 1.00 73.88 85 ARG A C 1
ATOM 670 O O . ARG A 1 85 ? 17.955 4.835 8.908 1.00 73.88 85 ARG A O 1
ATOM 677 N N . ASN A 1 86 ? 19.870 4.817 10.044 1.00 74.75 86 ASN A N 1
ATOM 678 C CA . ASN A 1 86 ? 20.653 5.392 8.942 1.00 74.75 86 ASN A CA 1
ATOM 679 C C . ASN A 1 86 ? 20.745 4.468 7.712 1.00 74.75 86 ASN A C 1
ATOM 681 O O . ASN A 1 86 ? 20.878 4.946 6.585 1.00 74.75 86 ASN A O 1
ATOM 685 N N . VAL A 1 87 ? 20.682 3.148 7.918 1.00 77.31 87 VAL A N 1
ATOM 686 C CA . VAL A 1 87 ? 20.673 2.152 6.832 1.00 77.31 87 VAL A CA 1
ATOM 687 C C . VAL A 1 87 ? 19.293 2.064 6.182 1.00 77.31 87 VAL A C 1
ATOM 689 O O . VAL A 1 87 ? 19.174 1.954 4.959 1.00 77.31 87 VAL A O 1
ATOM 692 N N . ILE A 1 88 ? 18.239 2.126 6.992 1.00 70.44 88 ILE A N 1
ATOM 693 C CA . ILE A 1 88 ? 16.857 2.051 6.535 1.00 70.44 88 ILE A CA 1
ATOM 694 C C . ILE A 1 88 ? 16.425 3.445 6.066 1.00 70.44 88 ILE A C 1
ATOM 696 O O . ILE A 1 88 ? 15.833 4.207 6.811 1.00 70.44 88 ILE A O 1
ATOM 700 N N . LYS A 1 89 ? 16.677 3.790 4.799 1.00 67.31 89 LYS A N 1
ATOM 701 C CA . LYS A 1 89 ? 16.034 4.957 4.165 1.00 67.31 89 LYS A CA 1
ATOM 702 C C . LYS A 1 89 ? 14.581 4.613 3.828 1.00 67.31 89 LYS A C 1
ATOM 704 O O . LYS A 1 89 ? 14.269 4.260 2.690 1.00 67.31 89 LYS A O 1
ATOM 709 N N . SER A 1 90 ? 13.707 4.628 4.830 1.00 67.56 90 SER A N 1
ATOM 710 C CA . SER A 1 90 ? 12.300 4.258 4.670 1.00 67.56 90 SER A CA 1
ATOM 711 C C . SER A 1 90 ? 11.433 5.470 4.322 1.00 67.56 90 SER A C 1
ATOM 713 O O . SER A 1 90 ? 11.683 6.562 4.832 1.00 67.56 90 SER A O 1
ATOM 715 N N . PRO A 1 91 ? 10.349 5.292 3.541 1.00 63.34 91 PRO A N 1
ATOM 716 C CA . PRO A 1 91 ? 9.310 6.317 3.427 1.00 63.34 91 PRO A CA 1
ATOM 717 C C . PRO A 1 91 ? 8.737 6.756 4.778 1.00 63.34 91 PRO A C 1
ATOM 719 O O . PRO A 1 91 ? 8.231 7.865 4.899 1.00 63.34 91 PRO A O 1
ATOM 722 N N . LEU A 1 92 ? 8.846 5.900 5.798 1.00 63.53 92 LEU A N 1
ATOM 723 C CA . LEU A 1 92 ? 8.446 6.177 7.177 1.00 63.53 92 LEU A CA 1
ATOM 724 C C . LEU A 1 92 ? 9.297 7.286 7.833 1.00 63.53 92 LEU A C 1
ATOM 726 O O . LEU A 1 92 ? 8.805 8.010 8.700 1.00 63.53 92 LEU A O 1
ATOM 730 N N . ASP A 1 93 ? 10.548 7.466 7.401 1.00 63.56 93 ASP A N 1
ATOM 731 C CA . ASP A 1 93 ? 11.445 8.498 7.935 1.00 63.56 93 ASP A CA 1
ATOM 732 C C . ASP A 1 93 ? 11.211 9.870 7.303 1.00 63.56 93 ASP A C 1
ATOM 734 O O . ASP A 1 93 ? 11.404 10.886 7.969 1.00 63.56 93 ASP A O 1
ATOM 738 N N . SER A 1 94 ? 10.733 9.919 6.059 1.00 62.56 94 SER A N 1
ATOM 739 C CA . SER A 1 94 ? 10.493 11.162 5.314 1.00 62.56 94 SER A CA 1
ATOM 740 C C . SER A 1 94 ? 9.118 11.790 5.542 1.00 62.56 94 SER A C 1
ATOM 742 O O . SER A 1 94 ? 8.824 12.813 4.937 1.00 62.56 94 SER A O 1
ATOM 744 N N . VAL A 1 95 ? 8.265 11.213 6.396 1.00 59.53 95 VAL A N 1
ATOM 745 C CA . VAL A 1 95 ? 6.924 11.752 6.728 1.00 59.53 95 VAL A CA 1
ATOM 746 C C . VAL A 1 95 ? 7.016 13.020 7.602 1.00 59.53 95 VAL A C 1
ATOM 748 O O . VAL A 1 95 ? 6.175 13.253 8.458 1.00 59.53 95 VAL A O 1
ATOM 751 N N . ILE A 1 96 ? 8.093 13.800 7.494 1.00 57.44 96 ILE A N 1
ATOM 752 C CA . ILE A 1 96 ? 8.393 14.873 8.451 1.00 57.44 96 ILE A CA 1
ATOM 753 C C . ILE A 1 96 ? 7.475 16.076 8.255 1.00 57.44 96 ILE A C 1
ATOM 755 O O . ILE A 1 96 ? 7.086 16.660 9.255 1.00 57.44 96 ILE A O 1
ATOM 759 N N . ASP A 1 97 ? 7.010 16.35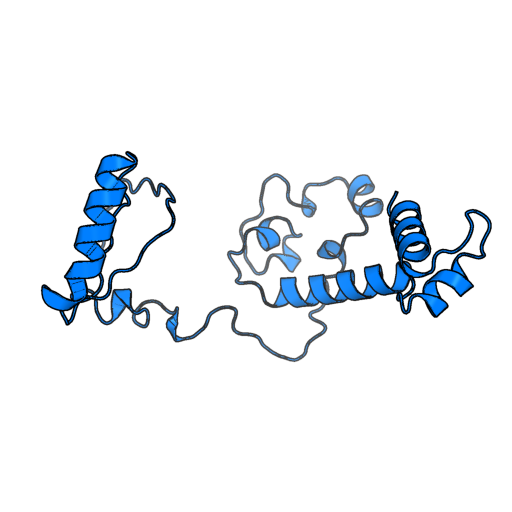1 7.041 1.00 59.59 97 ASP A N 1
ATOM 760 C CA . ASP A 1 97 ? 6.081 17.447 6.788 1.00 59.59 97 ASP A CA 1
ATOM 761 C C . ASP A 1 97 ? 5.010 16.956 5.828 1.00 59.59 97 ASP A C 1
ATOM 763 O O . ASP A 1 97 ? 5.317 16.316 4.822 1.00 59.59 97 ASP A O 1
ATOM 767 N N . ASN A 1 98 ? 3.742 17.179 6.167 1.00 56.31 98 ASN A N 1
ATOM 768 C CA . ASN A 1 98 ? 2.635 16.826 5.294 1.00 56.31 98 ASN A CA 1
ATOM 769 C C . ASN A 1 98 ? 2.784 17.653 4.004 1.00 56.31 98 ASN A C 1
ATOM 771 O O . ASN A 1 98 ? 2.601 18.867 4.064 1.00 56.31 98 ASN A O 1
ATOM 775 N N . PRO A 1 99 ? 3.157 17.061 2.852 1.00 57.28 99 PRO A N 1
ATOM 776 C CA . PRO A 1 99 ? 3.430 17.857 1.657 1.00 57.28 99 PRO A CA 1
ATOM 777 C C . PRO A 1 99 ? 2.138 18.419 1.048 1.00 57.28 99 PRO A C 1
ATOM 779 O O . PRO A 1 99 ? 2.192 19.272 0.168 1.00 57.28 99 PRO A O 1
ATOM 782 N N . SER A 1 100 ? 0.978 17.920 1.484 1.00 61.47 100 SER A N 1
ATOM 783 C CA . SER A 1 100 ? -0.333 18.385 1.057 1.00 61.47 100 SER A CA 1
ATOM 784 C C . SER A 1 100 ? -0.878 19.429 2.030 1.00 61.47 100 SER A C 1
ATOM 786 O O . SER A 1 100 ? -1.001 19.168 3.227 1.00 61.47 100 SER A O 1
ATOM 788 N N . SER A 1 101 ? -1.286 20.577 1.491 1.00 66.44 101 SER A N 1
ATOM 789 C CA . SER A 1 101 ? -2.154 21.547 2.173 1.00 66.44 101 SER A CA 1
ATOM 790 C C . SER A 1 101 ? -3.578 21.019 2.385 1.00 66.44 101 SER A C 1
ATOM 792 O O . SER A 1 101 ? -4.336 21.571 3.176 1.00 66.44 101 SER A O 1
ATOM 794 N N . GLU A 1 102 ? -3.941 19.955 1.670 1.00 68.12 102 GLU A N 1
ATOM 795 C CA . GLU A 1 102 ? -5.258 19.339 1.716 1.00 68.12 102 GLU A CA 1
ATOM 796 C C . GLU A 1 102 ? -5.442 18.514 2.999 1.00 68.12 102 GLU A C 1
ATOM 798 O O . GLU A 1 102 ? -4.609 17.674 3.362 1.00 68.12 102 GLU A O 1
ATOM 803 N N . ILE A 1 103 ? -6.544 18.786 3.701 1.00 69.44 103 ILE A N 1
ATOM 804 C CA . ILE A 1 103 ? -6.956 18.065 4.903 1.00 69.44 103 ILE A CA 1
ATOM 805 C C . ILE A 1 103 ? -7.855 16.917 4.457 1.00 69.44 103 ILE A C 1
ATOM 807 O O . ILE A 1 103 ? -8.925 17.139 3.898 1.00 69.44 103 ILE A O 1
ATOM 811 N N . PHE A 1 104 ? -7.427 15.690 4.735 1.00 72.19 104 PHE A N 1
ATOM 812 C CA . PHE A 1 104 ? -8.216 14.496 4.459 1.00 72.19 104 PHE A CA 1
ATOM 813 C C . PHE A 1 104 ? -8.851 13.990 5.750 1.00 72.19 104 PHE A C 1
ATOM 815 O O . PHE A 1 104 ? -8.132 13.706 6.712 1.00 72.19 104 PHE A O 1
ATOM 822 N N . ASP A 1 105 ? -10.179 13.844 5.762 1.00 77.19 105 ASP A N 1
ATOM 823 C CA . ASP A 1 105 ? -10.857 13.104 6.826 1.00 77.19 105 ASP A CA 1
ATOM 824 C C . ASP A 1 105 ? -10.584 11.601 6.618 1.00 77.19 105 ASP A C 1
ATOM 826 O O . ASP A 1 105 ? -10.951 11.049 5.574 1.00 77.19 105 ASP A O 1
ATOM 830 N N . PRO A 1 106 ? -9.896 10.918 7.554 1.00 76.00 106 PRO A N 1
ATOM 831 C CA . PRO A 1 106 ? -9.568 9.503 7.405 1.00 76.00 106 PRO A CA 1
ATOM 832 C C . PRO A 1 106 ? -10.797 8.586 7.404 1.00 76.00 106 PRO A C 1
ATOM 834 O O . PRO A 1 106 ? -10.674 7.415 7.037 1.00 76.00 106 PRO A O 1
ATOM 837 N N . LEU A 1 107 ? -11.959 9.067 7.852 1.00 78.50 107 LEU A N 1
ATOM 838 C CA . LEU A 1 107 ? -13.195 8.297 7.888 1.00 78.50 107 LEU A CA 1
ATOM 839 C C . LEU A 1 107 ? -14.315 9.069 7.192 1.00 78.50 107 LEU A C 1
ATOM 841 O O . LEU A 1 107 ? -14.505 10.256 7.405 1.00 78.50 107 LEU A O 1
ATOM 845 N N . SER A 1 108 ? -15.112 8.361 6.392 1.00 80.56 108 SER A N 1
ATOM 846 C CA . SER A 1 108 ? -16.360 8.916 5.865 1.00 80.56 108 SER A CA 1
ATOM 847 C C . SER A 1 108 ? -17.324 9.239 7.010 1.00 80.56 108 SER A C 1
ATOM 849 O O . SER A 1 108 ? -17.395 8.504 8.000 1.00 80.56 108 SER A O 1
ATOM 851 N N . GLU A 1 109 ? -18.142 10.277 6.841 1.00 79.19 109 GLU A N 1
ATOM 852 C CA . GLU A 1 109 ? -19.168 10.659 7.815 1.00 79.19 109 GLU A CA 1
ATOM 853 C C . GLU A 1 109 ? -20.129 9.515 8.146 1.00 79.19 109 GLU A C 1
ATOM 855 O O . GLU A 1 109 ? -20.525 9.340 9.296 1.00 79.19 109 GLU A O 1
ATOM 860 N N . HIS A 1 110 ? -20.423 8.663 7.165 1.00 76.06 110 HIS A N 1
ATOM 861 C CA . HIS A 1 110 ? -21.267 7.476 7.332 1.00 76.06 110 HIS A CA 1
ATOM 862 C C . HIS A 1 110 ? -20.649 6.387 8.233 1.00 76.06 110 HIS A C 1
ATOM 864 O O . HIS A 1 110 ? -21.321 5.418 8.578 1.00 76.06 110 HIS A O 1
ATOM 870 N N . ILE A 1 111 ? -19.367 6.507 8.597 1.00 74.62 111 ILE A N 1
ATOM 871 C CA . ILE A 1 111 ? -18.643 5.573 9.476 1.00 74.62 111 ILE A CA 1
ATOM 872 C C . ILE A 1 111 ? -18.562 6.124 10.913 1.00 74.62 111 ILE A C 1
ATOM 874 O O . ILE A 1 111 ? -18.134 5.414 11.833 1.00 74.62 111 ILE A O 1
ATOM 878 N N . LYS A 1 112 ? -19.010 7.362 11.152 1.00 81.12 112 LYS A N 1
ATOM 879 C CA . LYS A 1 112 ? -19.092 7.937 12.499 1.00 81.12 112 LYS A CA 1
ATOM 880 C C . LYS A 1 112 ? -20.101 7.131 13.340 1.00 81.12 112 LYS A C 1
ATOM 882 O O . LYS A 1 112 ? -21.144 6.742 12.808 1.00 81.12 112 LYS A O 1
ATOM 887 N N . PRO A 1 113 ? -19.800 6.833 14.619 1.00 81.75 113 PRO A N 1
ATOM 888 C CA . PRO A 1 113 ? -20.768 6.204 15.518 1.00 81.75 113 PRO A CA 1
ATOM 889 C C . PRO A 1 113 ? -22.100 6.972 15.513 1.00 81.75 113 PRO A C 1
ATOM 891 O O . PRO A 1 113 ? -22.097 8.200 15.517 1.00 81.75 113 PRO A O 1
ATOM 894 N N . GLY A 1 114 ? -23.223 6.261 15.441 1.00 82.94 114 GLY A N 1
ATOM 895 C CA . GLY A 1 114 ? -24.570 6.831 15.294 1.00 82.94 114 GLY A CA 1
ATOM 896 C C . GLY A 1 114 ? -25.010 7.071 13.841 1.00 82.94 114 GLY A C 1
ATOM 897 O O . GLY A 1 114 ? -26.196 7.263 13.571 1.00 82.94 114 GLY A O 1
ATOM 898 N N . HIS A 1 115 ? -24.086 7.042 12.876 1.00 81.88 115 HIS A N 1
ATOM 899 C CA . HIS A 1 115 ? -24.385 7.210 11.447 1.00 81.88 115 HIS A CA 1
ATOM 900 C C . HIS A 1 115 ? -24.163 5.947 10.617 1.00 81.88 115 HIS A C 1
ATOM 902 O O . HIS A 1 115 ? -24.518 5.927 9.435 1.00 81.88 115 HIS A O 1
ATOM 908 N N . ARG A 1 116 ? -23.618 4.887 11.221 1.00 81.00 116 ARG A N 1
ATOM 909 C CA . ARG A 1 116 ? -23.427 3.600 10.548 1.00 81.00 116 ARG A CA 1
ATOM 910 C C . ARG A 1 116 ? -24.782 2.956 10.275 1.00 81.00 116 ARG A C 1
ATOM 912 O O . ARG A 1 116 ? -25.731 3.143 11.030 1.00 81.00 116 ARG A O 1
ATOM 919 N N . LEU A 1 117 ? -24.855 2.119 9.240 1.00 78.31 117 LEU A N 1
ATOM 920 C CA . LEU A 1 117 ? -26.059 1.327 8.940 1.00 78.31 117 LEU A CA 1
ATOM 921 C C . LEU A 1 117 ? -26.531 0.510 10.149 1.00 78.31 117 LEU A C 1
ATOM 923 O O . LEU A 1 117 ? -27.724 0.446 10.420 1.00 78.31 117 LEU A O 1
ATOM 927 N N . VAL A 1 118 ? -25.574 -0.056 10.887 1.00 81.50 118 VAL A N 1
ATOM 928 C CA . VAL A 1 118 ? -25.815 -0.834 12.109 1.00 81.50 118 VAL A CA 1
ATOM 929 C C . VAL A 1 118 ? -26.364 0.016 13.255 1.00 81.50 118 VAL A C 1
ATOM 931 O O . VAL A 1 118 ? -27.137 -0.491 14.055 1.00 81.50 118 VAL A O 1
ATOM 934 N N . ASP A 1 119 ? -26.007 1.303 13.306 1.00 83.19 119 ASP A N 1
ATOM 935 C CA . ASP A 1 119 ? -26.443 2.219 14.362 1.00 83.19 119 ASP A CA 1
ATOM 936 C C . ASP A 1 119 ? -27.826 2.810 14.038 1.00 83.19 119 ASP A C 1
ATOM 938 O O . ASP A 1 119 ? -28.657 2.981 14.924 1.00 83.19 119 ASP A O 1
ATOM 942 N N . ARG A 1 120 ? -28.089 3.118 12.758 1.00 82.75 120 ARG A N 1
ATOM 943 C CA . ARG A 1 120 ? -29.345 3.741 12.302 1.00 82.75 120 ARG A CA 1
ATOM 944 C C . ARG A 1 120 ? -30.487 2.737 12.134 1.00 82.75 120 ARG A C 1
ATOM 946 O O . ARG A 1 120 ? -31.647 3.101 12.308 1.00 82.75 120 ARG A O 1
ATOM 953 N N . HIS A 1 121 ? -30.169 1.504 11.750 1.00 80.38 121 HIS A N 1
ATOM 954 C CA . HIS A 1 121 ? -31.153 0.455 11.484 1.00 80.38 121 HIS A CA 1
ATOM 955 C C . HIS A 1 121 ? -30.773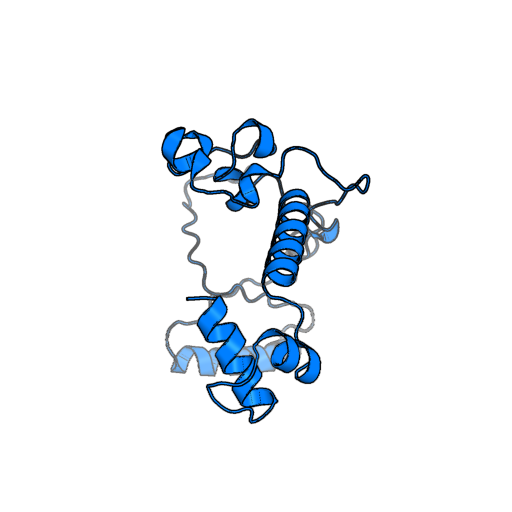 -0.851 12.194 1.00 80.38 121 HIS A C 1
ATOM 957 O O . HIS A 1 121 ? -30.543 -1.868 11.529 1.00 80.38 121 HIS A O 1
ATOM 963 N N . PRO A 1 122 ? -30.680 -0.841 13.537 1.00 78.19 122 PRO A N 1
ATOM 964 C CA . PRO A 1 122 ? -30.296 -2.027 14.300 1.00 78.19 122 PRO A CA 1
ATOM 965 C C . PRO A 1 122 ? -31.306 -3.171 14.131 1.00 78.19 122 PRO A C 1
ATOM 967 O O . PRO A 1 122 ? -30.936 -4.339 14.157 1.00 78.19 122 PRO A O 1
ATOM 970 N N . ASP A 1 123 ? -32.573 -2.834 13.895 1.00 75.56 123 ASP A N 1
ATOM 971 C CA . ASP A 1 123 ? -33.681 -3.746 13.610 1.00 75.56 123 ASP A CA 1
ATOM 972 C C . ASP A 1 123 ? -33.548 -4.447 12.252 1.00 75.56 123 ASP A C 1
ATOM 974 O O . ASP A 1 123 ? -34.026 -5.569 12.074 1.00 75.56 123 ASP A O 1
ATOM 978 N N . LYS A 1 124 ? -32.876 -3.801 11.293 1.00 72.00 124 LYS A N 1
ATOM 979 C CA . LYS A 1 124 ? -32.717 -4.322 9.932 1.00 72.00 124 LYS A CA 1
ATOM 980 C C . LYS A 1 124 ? -31.410 -5.069 9.744 1.00 72.00 124 LYS A C 1
ATOM 982 O O . LYS A 1 124 ? -31.333 -5.874 8.824 1.00 72.00 124 LYS A O 1
ATOM 987 N N . VAL A 1 125 ? -30.384 -4.826 10.560 1.00 70.12 125 VAL A N 1
ATOM 988 C CA . VAL A 1 125 ? -29.073 -5.457 10.372 1.00 70.12 125 VAL A CA 1
ATOM 989 C C . VAL A 1 125 ? -28.925 -6.712 11.227 1.00 70.12 125 VAL A C 1
ATOM 991 O O . VAL A 1 125 ? -28.754 -6.642 12.440 1.00 70.12 125 VAL A O 1
ATOM 994 N N . LYS A 1 126 ? -28.905 -7.880 10.577 1.00 71.56 126 LYS A N 1
ATOM 995 C CA . LYS A 1 126 ? -28.610 -9.160 11.239 1.00 71.56 126 LYS A CA 1
ATOM 996 C C . LYS A 1 126 ? -27.164 -9.576 10.996 1.00 71.56 126 LYS A C 1
ATOM 998 O O . LYS A 1 126 ? -26.769 -9.851 9.862 1.00 71.56 126 LYS A O 1
ATOM 1003 N N . PHE A 1 127 ? -26.391 -9.672 12.076 1.00 71.44 127 PHE A N 1
ATOM 1004 C CA . PHE A 1 127 ? -25.067 -10.287 12.054 1.00 71.44 127 PHE A CA 1
ATOM 1005 C C . PHE A 1 127 ? -25.216 -11.795 12.164 1.00 71.44 127 PHE A C 1
ATOM 1007 O O . PHE A 1 127 ? -25.688 -12.301 13.181 1.00 71.44 127 PHE A O 1
ATOM 1014 N N . VAL A 1 128 ? -24.793 -12.518 11.131 1.00 69.69 128 VAL A N 1
ATOM 1015 C CA . VAL A 1 128 ? -24.823 -13.978 11.162 1.00 69.69 128 VAL A CA 1
ATOM 1016 C C . VAL A 1 128 ? -23.426 -14.537 10.979 1.00 69.69 128 VAL A C 1
ATOM 1018 O O . VAL A 1 128 ? -22.698 -14.175 10.053 1.00 69.69 128 VAL A O 1
ATOM 1021 N N . LEU A 1 129 ? -23.049 -15.435 11.886 1.00 71.81 129 LEU A N 1
ATOM 1022 C CA . LEU A 1 129 ? -21.797 -16.164 11.803 1.00 71.81 129 LEU A CA 1
ATOM 1023 C C . LEU A 1 129 ? -21.923 -17.267 10.755 1.00 71.81 129 LEU A C 1
ATOM 1025 O O . LEU A 1 129 ? -22.806 -18.117 10.828 1.00 71.81 129 LEU A O 1
ATOM 1029 N N . MET A 1 130 ? -21.004 -17.265 9.793 1.00 72.75 130 MET A N 1
ATOM 1030 C CA . MET A 1 130 ? -20.903 -18.330 8.799 1.00 72.75 130 MET A CA 1
ATOM 1031 C C . MET A 1 130 ? -20.668 -19.692 9.476 1.00 72.75 130 MET A C 1
ATOM 1033 O O . MET A 1 130 ? -19.703 -19.815 10.245 1.00 72.75 130 MET A O 1
ATOM 1037 N N . PRO A 1 131 ? -21.468 -20.728 9.151 1.00 76.69 131 PRO A N 1
ATOM 1038 C CA . PRO A 1 131 ? -21.187 -22.094 9.571 1.00 76.69 131 PRO A CA 1
ATOM 1039 C C . PRO A 1 131 ? -19.803 -22.534 9.081 1.00 76.69 131 PRO A C 1
ATOM 1041 O O . PRO A 1 131 ? -19.387 -22.214 7.964 1.00 76.69 131 PRO A O 1
ATOM 1044 N N . LYS A 1 132 ? -19.065 -23.263 9.928 1.00 75.62 132 LYS A N 1
ATOM 1045 C CA . LYS A 1 132 ? -17.726 -23.771 9.578 1.00 75.62 132 LYS A CA 1
ATOM 1046 C C . LYS A 1 132 ? -17.773 -24.982 8.653 1.00 75.62 132 LYS A C 1
ATOM 1048 O O . LYS A 1 132 ? -16.870 -25.154 7.838 1.00 75.62 132 LYS A O 1
ATOM 1053 N N . ASN A 1 133 ? -18.781 -25.833 8.816 1.00 82.12 133 ASN A N 1
ATOM 1054 C CA . ASN A 1 133 ? -18.936 -27.037 8.014 1.00 82.12 133 ASN A CA 1
ATOM 1055 C C . ASN A 1 133 ? -19.449 -26.690 6.622 1.00 82.12 133 ASN A C 1
ATOM 1057 O O . ASN A 1 133 ? -20.305 -25.825 6.455 1.00 82.12 133 ASN A O 1
ATOM 1061 N N . ARG A 1 134 ? -18.945 -27.411 5.619 1.00 75.88 134 ARG A N 1
ATOM 1062 C CA . ARG A 1 134 ? -19.291 -27.175 4.215 1.00 75.88 134 ARG A CA 1
ATOM 1063 C C . ARG A 1 134 ? -20.774 -27.433 3.920 1.00 75.88 134 ARG A C 1
ATOM 1065 O O . ARG A 1 134 ? -21.395 -26.594 3.290 1.00 75.88 134 ARG A O 1
ATOM 1072 N N . LYS A 1 135 ? -21.335 -28.540 4.421 1.00 78.31 135 LYS A N 1
ATOM 1073 C CA . LYS A 1 135 ? -22.751 -28.898 4.209 1.00 78.31 135 LYS A CA 1
ATOM 1074 C C . LYS A 1 135 ? -23.695 -27.860 4.829 1.00 78.31 135 LYS A C 1
ATOM 1076 O O . LYS A 1 135 ? -24.540 -27.311 4.135 1.00 78.31 135 LYS A O 1
ATOM 1081 N N . ASP A 1 136 ? -23.447 -27.505 6.088 1.00 76.50 136 ASP A N 1
ATOM 1082 C CA . ASP A 1 136 ? -24.214 -26.490 6.821 1.00 76.50 136 ASP A CA 1
ATOM 1083 C C . ASP A 1 136 ? -24.104 -25.102 6.161 1.00 76.50 136 ASP A C 1
ATOM 1085 O O . ASP A 1 136 ? -25.038 -24.304 6.196 1.00 76.50 136 ASP A O 1
ATOM 1089 N N . ARG A 1 137 ? -22.962 -24.801 5.527 1.00 74.81 137 ARG A N 1
ATOM 1090 C CA . ARG A 1 137 ? -22.769 -23.570 4.753 1.00 74.81 137 ARG A CA 1
ATOM 1091 C C . ARG A 1 137 ? -23.617 -23.566 3.476 1.00 74.81 137 ARG A C 1
ATOM 1093 O O . ARG A 1 137 ? -24.200 -22.530 3.168 1.00 74.81 137 ARG A O 1
ATOM 1100 N N . ASP A 1 138 ? -23.696 -24.683 2.757 1.00 75.69 138 ASP A N 1
ATOM 1101 C CA . ASP A 1 138 ? -24.487 -24.803 1.524 1.00 75.69 138 ASP A CA 1
ATOM 1102 C C . ASP A 1 138 ? -25.995 -24.662 1.818 1.00 75.69 138 ASP A C 1
ATOM 1104 O O . ASP A 1 138 ? -26.700 -23.906 1.144 1.00 75.69 138 ASP A O 1
ATOM 1108 N N . GLU A 1 139 ? -26.480 -25.295 2.890 1.00 76.44 139 GLU A N 1
ATOM 1109 C CA . GLU A 1 139 ? -27.856 -25.120 3.384 1.00 76.44 139 GLU A CA 1
ATOM 1110 C C . GLU A 1 139 ? -28.134 -23.673 3.807 1.00 76.44 139 GLU A C 1
ATOM 1112 O O . GLU A 1 139 ? -29.163 -23.090 3.450 1.00 76.44 139 GLU A O 1
ATOM 1117 N N . TYR A 1 140 ? -27.187 -23.052 4.507 1.00 69.94 140 TYR A N 1
ATOM 1118 C CA . TYR A 1 140 ? -27.315 -21.667 4.932 1.00 69.94 140 TYR A CA 1
ATOM 1119 C C . TYR A 1 140 ? -27.318 -20.687 3.743 1.00 69.94 140 TYR A C 1
ATOM 1121 O O . TYR A 1 140 ? -28.129 -19.760 3.722 1.00 69.94 140 TYR A O 1
ATOM 1129 N N . HIS A 1 141 ? -26.503 -20.905 2.704 1.00 70.81 141 HIS A N 1
ATOM 1130 C CA . HIS A 1 141 ? -26.555 -20.106 1.470 1.00 70.81 141 HIS A CA 1
ATOM 1131 C C . HIS A 1 141 ? -27.898 -20.228 0.748 1.00 70.81 141 HIS A C 1
ATOM 1133 O O . HIS A 1 141 ? -28.439 -19.218 0.295 1.00 70.81 141 HIS A O 1
ATOM 1139 N N . ASN A 1 142 ? -28.477 -21.428 0.698 1.00 70.69 142 ASN A N 1
ATOM 1140 C CA . ASN A 1 142 ? -29.819 -21.620 0.150 1.00 70.69 142 ASN A CA 1
ATOM 1141 C C . ASN A 1 142 ? -30.876 -20.857 0.964 1.00 70.69 142 ASN A C 1
ATOM 1143 O O . ASN A 1 142 ? -31.766 -20.238 0.383 1.00 70.69 142 ASN A O 1
ATOM 1147 N N . SER A 1 143 ? -30.748 -20.822 2.295 1.00 67.44 143 SER A N 1
ATOM 1148 C CA . SER A 1 143 ? -31.652 -20.043 3.152 1.00 67.44 143 SER A CA 1
ATOM 1149 C C . SER A 1 143 ? -31.514 -18.524 2.962 1.00 67.44 143 SER A C 1
ATOM 1151 O O . SER A 1 143 ? -32.518 -17.816 2.979 1.00 67.44 143 SER A O 1
ATOM 1153 N N . LEU A 1 144 ? -30.299 -18.025 2.702 1.00 65.00 144 LEU A N 1
ATOM 1154 C CA . LEU A 1 144 ? -30.038 -16.613 2.406 1.00 65.00 144 LEU A CA 1
ATOM 1155 C C . LEU A 1 144 ? -30.620 -16.172 1.066 1.00 65.00 144 LEU A C 1
ATOM 1157 O O . LEU A 1 144 ? -31.146 -15.070 0.970 1.00 65.00 144 LEU A O 1
ATOM 1161 N N . ASN A 1 145 ? -30.563 -17.025 0.044 1.00 62.78 145 ASN A N 1
ATOM 1162 C CA . ASN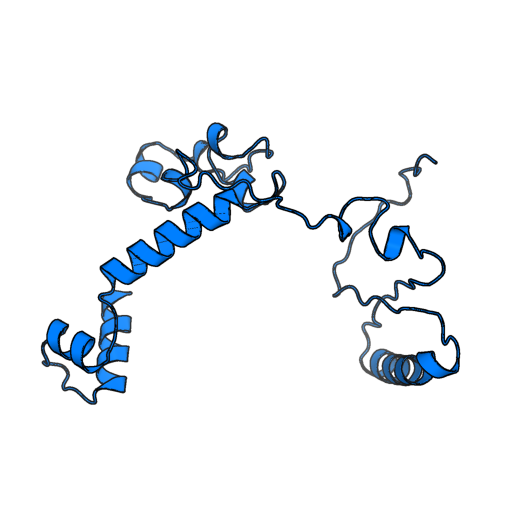 A 1 145 ? -31.178 -16.733 -1.253 1.00 62.78 145 ASN A CA 1
ATOM 1163 C C . ASN A 1 145 ? -32.711 -16.608 -1.144 1.00 62.78 145 ASN A C 1
ATOM 1165 O O . ASN A 1 145 ? -33.332 -15.911 -1.942 1.00 62.78 145 ASN A O 1
ATOM 1169 N N . LEU A 1 146 ? -33.312 -17.244 -0.131 1.00 60.41 146 LEU A N 1
ATOM 1170 C CA . LEU A 1 146 ? -34.736 -17.147 0.207 1.00 60.41 146 LEU A CA 1
ATOM 1171 C C . LEU A 1 146 ? -35.049 -16.030 1.222 1.00 60.41 146 LEU A C 1
ATOM 1173 O O . LEU A 1 146 ? -36.219 -15.707 1.431 1.00 60.41 146 LEU A O 1
ATOM 1177 N N . ALA A 1 147 ? -34.038 -15.424 1.854 1.00 54.94 147 ALA A N 1
ATOM 1178 C CA . ALA A 1 147 ? -34.215 -14.373 2.856 1.00 54.94 147 ALA A CA 1
ATOM 1179 C C . ALA A 1 147 ? -34.935 -13.112 2.328 1.00 54.94 147 ALA A C 1
ATOM 1181 O O . ALA A 1 147 ? -35.818 -12.632 3.038 1.00 54.94 147 ALA A O 1
ATOM 1182 N N . PRO A 1 148 ? -34.703 -12.633 1.083 1.00 52.12 148 PRO A N 1
ATOM 1183 C CA . PRO A 1 148 ? -35.458 -11.510 0.514 1.00 52.12 148 PRO A CA 1
ATOM 1184 C C . PRO A 1 148 ? -36.970 -11.766 0.414 1.00 52.12 148 PRO A C 1
ATOM 1186 O O . PRO A 1 148 ? -37.751 -10.823 0.351 1.00 52.12 148 PRO A O 1
ATOM 1189 N N . VAL A 1 149 ? -37.385 -13.038 0.401 1.00 54.53 149 VAL A N 1
ATOM 1190 C CA . VAL A 1 149 ? -38.792 -13.461 0.313 1.00 54.53 149 VAL A CA 1
ATOM 1191 C C . VAL A 1 149 ? -39.429 -13.597 1.702 1.00 54.53 149 VAL A C 1
ATOM 1193 O O . VAL A 1 149 ? -40.632 -13.398 1.846 1.00 54.53 149 VAL A O 1
ATOM 1196 N N . ARG A 1 150 ? -38.644 -13.927 2.738 1.00 54.88 150 ARG A N 1
ATOM 1197 C CA . ARG A 1 150 ? -39.135 -14.140 4.116 1.00 54.88 150 ARG A CA 1
ATOM 1198 C C . ARG A 1 150 ? -39.038 -12.898 5.000 1.00 54.88 150 ARG A C 1
ATOM 1200 O O . ARG A 1 150 ? -39.898 -12.697 5.850 1.00 54.88 150 ARG A O 1
ATOM 1207 N N . GLU A 1 151 ? -38.013 -12.076 4.804 1.00 56.94 151 GLU A N 1
ATOM 1208 C CA . GLU A 1 151 ? -37.764 -10.850 5.566 1.00 56.94 151 GLU A CA 1
ATOM 1209 C C . GLU A 1 151 ? -37.358 -9.714 4.608 1.00 56.94 151 GLU A C 1
ATOM 1211 O O . GLU A 1 151 ? -36.194 -9.315 4.565 1.00 56.94 151 GLU A O 1
ATOM 1216 N N . PRO A 1 152 ? -38.305 -9.159 3.831 1.00 57.31 152 PRO A N 1
ATOM 1217 C CA . PRO A 1 152 ? -38.005 -8.207 2.754 1.00 57.31 152 PRO A CA 1
ATOM 1218 C C . PRO A 1 152 ? -37.337 -6.900 3.224 1.00 57.31 152 PRO A C 1
ATOM 1220 O O . PRO A 1 152 ? -36.763 -6.177 2.415 1.00 57.31 152 PRO A O 1
ATOM 1223 N N . ASN A 1 153 ? -37.379 -6.604 4.528 1.00 55.97 153 ASN A N 1
ATOM 1224 C CA . ASN A 1 153 ? -36.830 -5.385 5.126 1.00 55.97 153 ASN A CA 1
ATOM 1225 C C . ASN A 1 153 ? -35.495 -5.593 5.872 1.00 55.97 153 ASN A C 1
ATOM 1227 O O . ASN A 1 153 ? -34.964 -4.622 6.419 1.00 55.97 153 ASN A O 1
ATOM 1231 N N . ALA A 1 154 ? -34.960 -6.819 5.926 1.00 54.47 154 ALA A N 1
ATOM 1232 C CA . ALA A 1 154 ? -33.718 -7.133 6.633 1.00 54.47 154 ALA A CA 1
ATOM 1233 C C . ALA A 1 154 ? -32.494 -7.060 5.699 1.00 54.47 154 ALA A C 1
ATOM 1235 O O . ALA A 1 154 ? -32.466 -7.634 4.612 1.00 54.47 154 ALA A O 1
ATOM 1236 N N . LEU A 1 155 ? -31.448 -6.364 6.143 1.00 52.44 155 LEU A N 1
ATOM 1237 C CA . LEU A 1 155 ? -30.139 -6.285 5.504 1.00 52.44 155 LEU A CA 1
ATOM 1238 C C . LEU A 1 155 ? -29.167 -7.231 6.220 1.00 52.44 155 LEU A C 1
ATOM 1240 O O . LEU A 1 155 ? -28.794 -7.029 7.376 1.00 52.44 155 LEU A O 1
ATOM 1244 N N . HIS A 1 156 ? -28.710 -8.266 5.522 1.00 53.44 156 HIS A N 1
ATOM 1245 C CA . HIS A 1 156 ? -27.724 -9.200 6.061 1.00 53.44 156 HIS A CA 1
ATOM 1246 C C . HIS A 1 156 ? -26.305 -8.659 5.844 1.00 53.44 156 HIS A C 1
ATOM 1248 O O . HIS A 1 156 ? -25.848 -8.542 4.706 1.00 53.44 156 HIS A O 1
ATOM 1254 N N . LEU A 1 157 ? -25.593 -8.339 6.931 1.00 48.78 157 LEU A N 1
ATOM 1255 C CA . LEU A 1 157 ? -24.181 -7.950 6.872 1.00 48.78 157 LEU A CA 1
ATOM 1256 C C . LEU A 1 157 ? -23.295 -9.164 7.168 1.00 48.78 157 LEU A C 1
ATOM 1258 O O . LEU A 1 157 ? -23.305 -9.710 8.273 1.00 48.78 157 LEU A O 1
ATOM 1262 N N . PHE A 1 158 ? -22.488 -9.567 6.188 1.00 49.06 158 PHE A N 1
ATOM 1263 C CA . PHE A 1 158 ? -21.542 -10.669 6.339 1.00 49.06 158 PHE A CA 1
ATOM 1264 C C . PHE A 1 158 ? -20.189 -10.141 6.802 1.00 49.06 158 PHE A C 1
ATOM 1266 O O . PHE A 1 158 ? -19.454 -9.517 6.037 1.00 49.06 158 PHE A O 1
ATOM 1273 N N . THR A 1 159 ? -19.830 -10.403 8.056 1.00 45.19 159 THR A N 1
ATOM 1274 C CA . THR A 1 159 ? -18.473 -10.144 8.539 1.00 45.19 159 THR A CA 1
ATOM 1275 C C . THR A 1 159 ? -17.587 -11.340 8.204 1.00 45.19 159 THR A C 1
ATOM 1277 O O . THR A 1 159 ? -17.889 -12.493 8.520 1.00 45.19 159 THR A O 1
ATOM 1280 N N . ALA A 1 160 ? -16.476 -11.081 7.515 1.00 39.19 160 ALA A N 1
ATOM 1281 C CA . ALA A 1 160 ? -15.525 -12.111 7.126 1.00 39.19 160 ALA A CA 1
ATOM 1282 C C . ALA A 1 160 ? -14.773 -12.634 8.360 1.00 39.19 160 ALA A C 1
ATOM 1284 O O . ALA A 1 160 ? -13.707 -12.136 8.688 1.00 39.19 160 ALA A O 1
ATOM 1285 N N . GLY A 1 161 ? -15.337 -13.620 9.061 1.00 37.72 161 GLY A N 1
ATOM 1286 C CA . GLY A 1 161 ? -14.611 -14.612 9.866 1.00 37.72 161 GLY A CA 1
ATOM 1287 C C . GLY A 1 161 ? -13.619 -14.131 10.938 1.00 37.72 161 GLY A C 1
ATOM 1288 O O . GLY A 1 161 ? -12.834 -14.954 11.412 1.00 37.72 161 GLY A O 1
ATOM 1289 N N . VAL A 1 162 ? -13.612 -12.861 11.350 1.00 35.50 162 VAL A N 1
ATOM 1290 C CA . VAL A 1 162 ? -12.738 -12.414 12.440 1.00 35.50 162 VAL A CA 1
ATOM 1291 C C . VAL A 1 162 ? -13.369 -12.834 13.762 1.00 35.50 162 VAL A C 1
ATOM 1293 O O . VAL A 1 162 ? -14.422 -12.340 14.160 1.00 35.50 162 VAL A O 1
ATOM 1296 N N . LYS A 1 163 ? -12.711 -13.768 14.457 1.00 32.25 163 LYS A N 1
ATOM 1297 C CA . LYS A 1 163 ? -12.996 -14.086 15.859 1.00 32.25 163 LYS A CA 1
ATOM 1298 C C . LYS A 1 163 ? -12.709 -12.849 16.712 1.00 32.25 163 LYS A C 1
ATOM 1300 O O . LYS A 1 163 ? -11.586 -12.675 17.180 1.00 32.25 163 LYS A O 1
ATOM 1305 N N . HIS A 1 164 ? -13.710 -12.021 16.961 1.00 35.16 164 HIS A N 1
ATOM 1306 C CA . HIS A 1 164 ? -13.664 -11.125 18.106 1.00 35.16 164 HIS A CA 1
ATOM 1307 C C . HIS A 1 164 ? -14.107 -11.933 19.329 1.00 35.16 164 HIS A C 1
ATOM 1309 O O . HIS A 1 164 ? -15.273 -12.299 19.450 1.00 35.16 164 HIS A O 1
ATOM 1315 N N . LYS A 1 165 ? -13.160 -12.277 20.212 1.00 29.27 165 LYS A N 1
ATOM 1316 C CA . LYS A 1 165 ? -13.494 -12.671 21.585 1.00 29.27 165 LYS A CA 1
ATOM 1317 C C . LYS A 1 165 ? -14.017 -11.410 22.269 1.00 29.27 165 LYS A C 1
ATOM 1319 O O . LYS A 1 165 ? -13.221 -10.561 22.651 1.00 29.27 165 LYS A O 1
ATOM 1324 N N . PHE A 1 166 ? -15.332 -11.257 22.337 1.00 33.06 166 PHE A N 1
ATOM 1325 C CA . PHE A 1 166 ? -15.943 -10.297 23.246 1.00 33.06 166 PHE A CA 1
ATOM 1326 C C . PHE A 1 166 ? -16.052 -10.977 24.608 1.00 33.06 166 PHE A C 1
ATOM 1328 O O . PHE A 1 166 ? -16.657 -12.045 24.705 1.00 33.06 166 PHE A O 1
ATOM 1335 N N . ASP A 1 167 ? -15.411 -10.397 25.622 1.00 32.88 167 ASP A N 1
ATOM 1336 C CA . ASP A 1 167 ? -15.595 -10.818 27.008 1.00 32.88 167 ASP A CA 1
ATOM 1337 C C . ASP A 1 167 ? -16.988 -10.351 27.464 1.00 32.88 167 ASP A C 1
ATOM 1339 O O . ASP A 1 167 ? -17.255 -9.146 27.451 1.00 32.88 167 ASP A O 1
ATOM 1343 N N . PRO A 1 168 ? -17.896 -11.262 27.854 1.00 42.09 168 PRO A N 1
ATOM 1344 C CA . PRO A 1 168 ? -19.261 -10.917 28.260 1.00 42.09 168 PRO A CA 1
ATOM 1345 C C . PRO A 1 168 ? -19.336 -10.207 29.625 1.00 42.09 168 PRO A C 1
ATOM 1347 O O . PRO A 1 168 ? -20.426 -9.933 30.114 1.00 42.09 168 PRO A O 1
ATOM 1350 N N . SER A 1 169 ? -18.197 -9.917 30.258 1.00 38.62 169 SER A N 1
ATOM 1351 C CA . SER A 1 169 ? -18.097 -9.287 31.578 1.00 38.62 169 SER A CA 1
ATOM 1352 C C . SER A 1 169 ? -18.067 -7.756 31.550 1.00 38.62 169 SER A C 1
ATOM 1354 O O . SER A 1 169 ? -18.060 -7.143 32.616 1.00 38.62 169 SER A O 1
ATOM 1356 N N . VAL A 1 170 ? -18.051 -7.120 30.374 1.00 35.78 170 VAL A N 1
ATOM 1357 C CA . VAL A 1 170 ? -18.048 -5.654 30.269 1.00 35.78 170 VAL A CA 1
ATOM 1358 C C . VAL A 1 170 ? -19.484 -5.156 30.067 1.00 35.78 170 VAL A C 1
ATOM 1360 O O . VAL A 1 170 ? -20.035 -5.353 28.982 1.00 35.78 170 VAL A O 1
ATOM 1363 N N . PRO A 1 171 ? -20.116 -4.517 31.071 1.00 33.16 171 PRO A N 1
ATOM 1364 C CA . PRO A 1 171 ? -21.427 -3.915 30.884 1.00 33.16 171 PRO A CA 1
ATOM 1365 C C . PRO A 1 171 ? -21.317 -2.756 29.889 1.00 33.16 171 PRO A C 1
ATOM 1367 O O . PRO A 1 171 ? -20.480 -1.863 30.028 1.00 33.16 171 PRO A O 1
ATOM 1370 N N . ILE A 1 172 ? -22.166 -2.787 28.866 1.00 39.03 172 ILE A N 1
ATOM 1371 C CA . ILE A 1 172 ? -22.344 -1.682 27.929 1.00 39.03 172 ILE A CA 1
ATOM 1372 C C . ILE A 1 172 ? -23.192 -0.642 28.665 1.00 39.03 172 ILE A C 1
ATOM 1374 O O . ILE A 1 172 ? -24.339 -0.920 29.007 1.00 39.03 172 ILE A O 1
ATOM 1378 N N . SER A 1 173 ? -22.615 0.524 28.967 1.00 34.56 173 SER A N 1
ATOM 1379 C CA . SER A 1 173 ? -23.387 1.641 29.520 1.00 34.56 173 SER A CA 1
ATOM 1380 C C . SER A 1 173 ? -24.374 2.123 28.462 1.00 34.56 173 SER A C 1
ATOM 1382 O O . SER A 1 173 ? -23.961 2.440 27.344 1.00 34.56 173 SER A O 1
ATOM 1384 N N . HIS A 1 174 ? -25.655 2.144 28.830 1.00 40.06 174 HIS A N 1
ATOM 1385 C CA . HIS A 1 174 ? -26.702 2.869 28.114 1.00 40.06 174 HIS A CA 1
ATOM 1386 C C . HIS A 1 174 ? -26.491 4.381 28.215 1.00 40.06 174 HIS A C 1
ATOM 1388 O O . HIS A 1 174 ? -25.867 4.818 29.213 1.00 40.06 174 HIS A O 1
#

Radius of gyration: 25.09 Å; chains: 1; bounding box: 62×50×59 Å

Organism: Agaricus bisporus var. burnettii (strain JB137-S8 / ATCC MYA-4627 / FGSC 10392) (NCBI:txid597362)

Sequence (174 aa):
MLRLTHNQGARWITGAFRTSPMGAMTAVAGLMPLHLQLKKLFERSVIRINTLHPHHPVLSLLERRKAKGSTLHPNALERKSKTIRNVIKSPLDSVIDNPSSEIFDPLSEHIKPGHRLVDRHPDKVKFVLMPKNR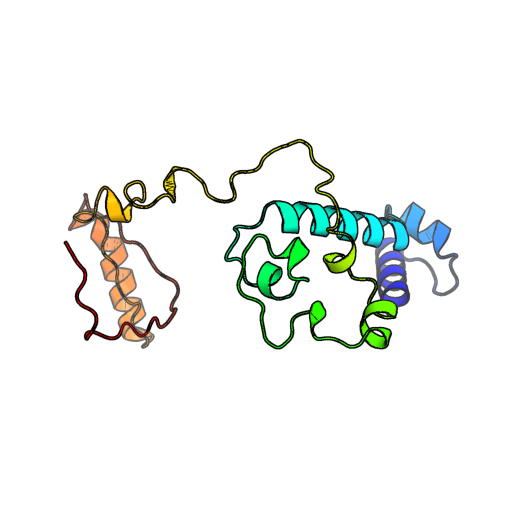KDRDEYHNSLNLAPVREPNALHLFTAGVKHKFDPSVPISH